Protein AF-A0A0N8GF11-F1 (afdb_monomer_lite)

Foldseek 3Di:
DVVLVVVLCVVLVDDPVLLLLLQQQACQQPVPPVDPDDGRDADALVSSCVSSVHDSVVSVVSVVVCVVSQQWDDDPHHIHGRPVVSNCSVVVVD

Organism: NCBI:txid665126

Sequence (94 aa):
MIKNFGKIRQQYDLDFDDVAILLACGRINFGSRKYQFSYVQAANVSSIADYIAMPRETVRRRLQILDTKRLMARVAHGYIVSDLAAWSCLTGNS

Structure (mmCIF, N/CA/C/O backbone):
data_AF-A0A0N8GF11-F1
#
_entry.id   AF-A0A0N8GF11-F1
#
loop_
_atom_site.group_PDB
_atom_site.id
_atom_site.type_symbol
_atom_site.label_atom_id
_atom_site.label_alt_id
_atom_site.label_comp_id
_atom_site.label_asym_id
_atom_site.label_entity_id
_atom_site.label_seq_id
_atom_site.pdbx_PDB_ins_code
_atom_site.Cartn_x
_atom_site.Cartn_y
_atom_site.Cartn_z
_atom_site.occupancy
_atom_site.B_iso_or_equiv
_atom_site.auth_seq_id
_atom_site.auth_comp_id
_atom_site.auth_asym_id
_atom_site.auth_atom_id
_atom_site.pdbx_PDB_model_num
ATOM 1 N N . MET A 1 1 ? -1.392 -12.310 13.981 1.00 53.19 1 MET A N 1
ATOM 2 C CA . MET A 1 1 ? -1.696 -11.892 12.594 1.00 53.19 1 MET A CA 1
ATOM 3 C C . MET A 1 1 ? -3.154 -11.441 12.419 1.00 53.19 1 MET A C 1
ATOM 5 O O . MET A 1 1 ? -3.356 -10.260 12.188 1.00 53.19 1 MET A O 1
ATOM 9 N N . ILE A 1 2 ? -4.175 -12.289 12.635 1.00 58.19 2 ILE A N 1
ATOM 10 C CA . ILE A 1 2 ? -5.601 -11.926 12.394 1.00 58.19 2 ILE A CA 1
ATOM 11 C C . ILE A 1 2 ? -6.118 -10.775 13.290 1.00 58.19 2 ILE A C 1
ATOM 13 O O . ILE A 1 2 ? -6.849 -9.907 12.821 1.00 58.19 2 ILE A O 1
ATOM 17 N N . LYS A 1 3 ? -5.711 -10.709 14.567 1.00 60.69 3 LYS A N 1
ATOM 18 C CA . LYS A 1 3 ? -6.165 -9.644 15.490 1.00 60.69 3 LYS A CA 1
ATOM 19 C C . LYS A 1 3 ? -5.683 -8.239 15.083 1.00 60.69 3 LYS A C 1
ATOM 21 O O . LYS A 1 3 ? -6.446 -7.284 15.186 1.00 60.69 3 LYS A O 1
ATOM 26 N N . ASN A 1 4 ? -4.456 -8.120 14.569 1.00 67.25 4 ASN A N 1
ATOM 27 C CA . ASN A 1 4 ? -3.897 -6.839 14.110 1.00 67.25 4 ASN A CA 1
ATOM 28 C C . ASN A 1 4 ? -4.538 -6.383 12.792 1.00 67.25 4 ASN A C 1
ATOM 30 O O . ASN A 1 4 ? -4.776 -5.193 12.603 1.00 67.25 4 ASN A O 1
ATOM 34 N N . PHE A 1 5 ? -4.889 -7.344 11.930 1.00 68.56 5 PHE A N 1
ATOM 35 C CA . PHE A 1 5 ? -5.628 -7.103 10.693 1.00 68.56 5 PHE A CA 1
ATOM 36 C C . PHE A 1 5 ? -6.984 -6.440 10.973 1.00 68.56 5 PHE A C 1
ATOM 38 O O . PHE A 1 5 ? -7.294 -5.398 10.403 1.00 68.56 5 PHE A O 1
ATOM 45 N N . GLY A 1 6 ? -7.764 -6.994 11.911 1.00 68.75 6 GLY A N 1
ATOM 46 C CA . GLY A 1 6 ? -9.055 -6.421 12.306 1.00 68.75 6 GLY A CA 1
ATOM 47 C C . GLY A 1 6 ? -8.937 -5.016 12.903 1.00 68.75 6 GLY A C 1
ATOM 48 O O . GLY A 1 6 ? -9.765 -4.157 12.609 1.00 68.75 6 GLY A O 1
ATOM 49 N N . LYS A 1 7 ? -7.877 -4.760 13.681 1.00 75.44 7 LYS A N 1
ATOM 50 C CA . LYS A 1 7 ? -7.648 -3.466 14.335 1.00 75.44 7 LYS A CA 1
ATOM 51 C C . LYS A 1 7 ? -7.392 -2.342 13.330 1.00 75.44 7 LYS A C 1
ATOM 53 O O . LYS A 1 7 ? -8.026 -1.300 13.424 1.00 75.44 7 LYS A O 1
ATOM 58 N N . ILE A 1 8 ? -6.513 -2.558 12.352 1.00 76.12 8 ILE A N 1
ATOM 59 C CA . ILE A 1 8 ? -6.207 -1.542 11.329 1.00 76.12 8 ILE A CA 1
ATOM 60 C C . ILE A 1 8 ? -7.389 -1.337 10.395 1.00 76.12 8 ILE A C 1
A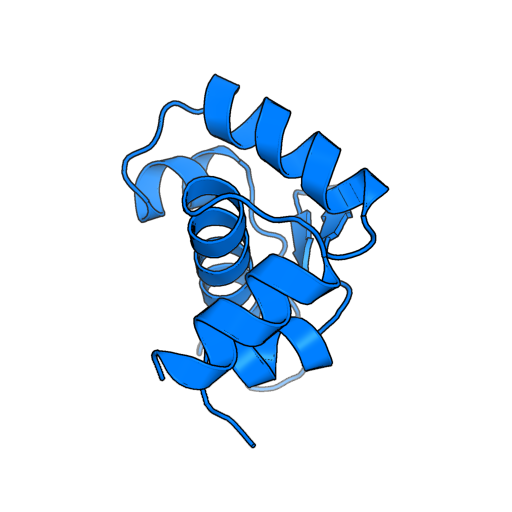TOM 62 O O . ILE A 1 8 ? -7.728 -0.200 10.072 1.00 76.12 8 ILE A O 1
ATOM 66 N N . ARG A 1 9 ? -8.058 -2.432 10.024 1.00 81.75 9 ARG A N 1
ATOM 67 C CA . ARG A 1 9 ? -9.277 -2.382 9.223 1.00 81.75 9 ARG A CA 1
ATOM 68 C C . ARG A 1 9 ? -10.336 -1.489 9.866 1.00 81.75 9 ARG A C 1
ATOM 70 O O . ARG A 1 9 ? -10.930 -0.672 9.180 1.00 81.75 9 ARG A O 1
ATOM 77 N N . GLN A 1 10 ? -10.537 -1.622 11.177 1.00 81.00 10 GLN A N 1
ATOM 78 C CA . GLN A 1 10 ? -11.505 -0.823 11.925 1.00 81.00 10 GLN A CA 1
ATOM 79 C C . GLN A 1 10 ? -11.020 0.612 12.179 1.00 81.00 10 GLN A C 1
ATOM 81 O O . GLN A 1 10 ? -11.812 1.541 12.100 1.00 81.00 10 GLN A O 1
ATOM 86 N N . GLN A 1 11 ? -9.729 0.804 12.462 1.00 84.19 11 GLN A N 1
ATOM 87 C CA . GLN A 1 11 ? -9.150 2.118 12.7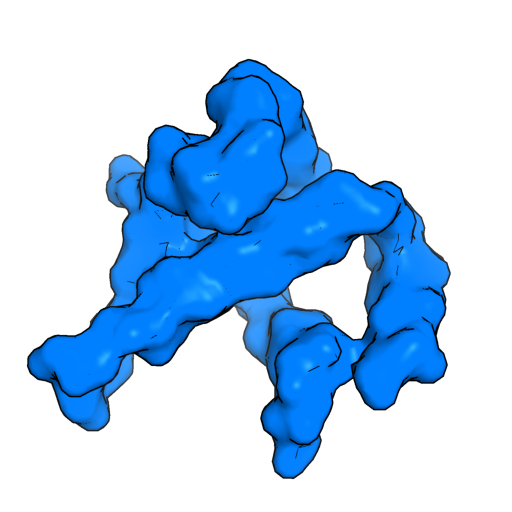63 1.00 84.19 11 GLN A CA 1
ATOM 88 C C . GLN A 1 11 ? -9.145 3.056 11.549 1.00 84.19 11 GLN A C 1
ATOM 90 O O . GLN A 1 11 ? -9.371 4.252 11.706 1.00 84.19 11 GLN A O 1
ATOM 95 N N . TYR A 1 12 ? -8.882 2.521 10.356 1.00 83.44 12 TYR A N 1
ATOM 96 C CA . TYR A 1 12 ? -8.778 3.306 9.123 1.00 83.44 12 TYR A CA 1
ATOM 97 C C . TYR A 1 12 ? -9.942 3.056 8.153 1.00 83.44 12 TYR A C 1
ATOM 99 O O . TYR A 1 12 ? -9.926 3.588 7.042 1.00 83.44 12 TYR A O 1
ATOM 107 N N . ASP A 1 13 ? -10.947 2.274 8.563 1.00 87.50 13 ASP A N 1
ATOM 108 C CA . ASP A 1 13 ? -12.117 1.903 7.757 1.00 87.50 13 ASP A CA 1
ATOM 109 C C . ASP A 1 13 ? -11.718 1.333 6.381 1.00 87.50 13 ASP A C 1
ATOM 111 O O . ASP A 1 13 ? -11.998 1.903 5.327 1.00 87.50 13 ASP A O 1
ATOM 115 N N . LEU A 1 14 ? -10.919 0.266 6.389 1.00 87.69 14 LEU A N 1
ATOM 116 C CA . LEU A 1 14 ? -10.355 -0.332 5.173 1.00 87.69 14 LEU A CA 1
ATOM 117 C C . LEU A 1 14 ? -11.140 -1.570 4.733 1.00 87.69 14 LEU A C 1
ATOM 119 O O . LEU A 1 14 ? -11.614 -2.352 5.561 1.00 87.69 14 LEU A O 1
ATOM 123 N N . ASP A 1 15 ? -11.203 -1.807 3.426 1.00 89.25 15 ASP A N 1
ATOM 124 C CA . ASP A 1 15 ? -11.624 -3.099 2.889 1.00 89.25 15 ASP A CA 1
ATOM 125 C C . ASP A 1 15 ? -10.457 -4.099 2.858 1.00 89.25 15 ASP A C 1
ATOM 127 O O . ASP A 1 15 ? -9.285 -3.748 3.016 1.00 89.25 15 ASP A O 1
ATOM 131 N N . PHE A 1 16 ? -10.763 -5.377 2.616 1.00 86.50 16 PHE A N 1
ATOM 132 C CA . PHE A 1 16 ? -9.733 -6.404 2.409 1.00 86.50 16 PHE A CA 1
ATOM 133 C C . PHE A 1 16 ? -8.789 -6.051 1.253 1.00 86.50 16 PHE A C 1
ATOM 135 O O . PHE A 1 16 ? -7.576 -6.222 1.381 1.00 86.50 16 PHE A O 1
ATOM 142 N N . ASP A 1 17 ? -9.339 -5.501 0.170 1.00 91.06 17 ASP A N 1
ATOM 143 C CA . ASP A 1 17 ? -8.578 -5.043 -0.993 1.00 91.06 17 ASP A CA 1
ATOM 144 C C . ASP A 1 17 ? -7.587 -3.934 -0.624 1.00 91.06 17 ASP A C 1
ATOM 146 O O . ASP A 1 17 ? -6.431 -3.959 -1.045 1.00 91.06 17 ASP A O 1
ATOM 150 N N . ASP A 1 18 ? -8.014 -2.984 0.209 1.00 91.56 18 ASP A N 1
ATOM 151 C CA . ASP A 1 18 ? -7.180 -1.870 0.658 1.00 91.56 18 ASP A CA 1
ATOM 152 C C . ASP A 1 18 ? -5.997 -2.366 1.492 1.00 91.56 18 ASP A C 1
ATOM 154 O O . ASP A 1 18 ? -4.859 -1.925 1.310 1.00 91.56 18 ASP A O 1
ATOM 158 N N . VAL A 1 19 ? -6.242 -3.337 2.376 1.00 89.94 19 VAL A N 1
ATOM 159 C CA . VAL A 1 19 ? -5.180 -3.947 3.180 1.00 89.94 19 VAL A CA 1
ATOM 160 C C . VAL A 1 19 ? -4.225 -4.766 2.306 1.00 89.94 19 VAL A C 1
ATOM 162 O O . VAL A 1 19 ? -3.012 -4.705 2.512 1.00 89.94 19 VAL A O 1
ATOM 165 N N . ALA A 1 20 ? -4.736 -5.495 1.310 1.00 91.56 20 ALA A N 1
ATOM 166 C CA . ALA A 1 20 ? -3.906 -6.237 0.362 1.00 91.56 20 ALA A CA 1
ATOM 167 C C . ALA A 1 20 ? -2.988 -5.300 -0.441 1.00 91.56 20 ALA A C 1
ATOM 169 O O . ALA A 1 20 ? -1.789 -5.562 -0.562 1.00 91.56 20 ALA A O 1
ATOM 170 N N . ILE A 1 21 ? -3.521 -4.171 -0.915 1.00 93.69 21 ILE A N 1
ATOM 171 C CA . ILE A 1 21 ? -2.758 -3.131 -1.615 1.00 93.69 21 ILE A CA 1
ATOM 172 C C . ILE A 1 21 ? -1.704 -2.507 -0.690 1.00 93.69 21 ILE A C 1
ATOM 174 O O . ILE A 1 21 ? -0.553 -2.345 -1.101 1.00 93.69 21 ILE A O 1
ATOM 178 N N . LEU A 1 22 ? -2.055 -2.210 0.566 1.00 91.12 22 LEU A N 1
ATOM 179 C CA . LEU A 1 22 ? -1.127 -1.678 1.570 1.00 91.12 22 LEU A CA 1
ATOM 180 C C . LEU A 1 22 ? 0.035 -2.626 1.862 1.00 91.12 22 LEU A C 1
ATOM 182 O O . LEU A 1 22 ? 1.196 -2.209 1.887 1.00 91.12 22 LEU A O 1
ATOM 186 N N . LEU A 1 23 ? -0.262 -3.914 2.009 1.00 89.38 23 LEU A N 1
ATOM 187 C CA . LEU A 1 23 ? 0.746 -4.948 2.198 1.00 89.38 23 LEU A CA 1
ATOM 188 C C . LEU A 1 23 ? 1.663 -5.084 0.983 1.00 89.38 23 LEU A C 1
ATOM 190 O O . LEU A 1 23 ? 2.884 -5.069 1.151 1.00 89.38 23 LEU A O 1
ATOM 194 N N . ALA A 1 24 ? 1.095 -5.186 -0.219 1.00 91.75 24 ALA A N 1
ATOM 195 C CA . ALA A 1 24 ? 1.849 -5.336 -1.459 1.00 91.75 24 ALA A CA 1
ATOM 196 C C . ALA A 1 24 ? 2.765 -4.137 -1.720 1.00 91.75 24 ALA A C 1
ATOM 198 O O . ALA A 1 24 ? 3.951 -4.315 -1.990 1.00 91.75 24 ALA A O 1
ATOM 199 N N . CYS A 1 25 ? 2.241 -2.919 -1.560 1.00 91.75 25 CYS A N 1
ATOM 200 C CA . CYS A 1 25 ? 3.004 -1.686 -1.714 1.00 91.75 25 CYS A CA 1
ATOM 201 C C . CYS A 1 25 ? 4.212 -1.664 -0.771 1.00 91.75 25 CYS A C 1
ATOM 203 O O . CYS A 1 25 ? 5.342 -1.547 -1.238 1.00 91.75 25 CYS A O 1
ATOM 205 N N . GLY A 1 26 ? 4.014 -1.899 0.531 1.00 89.25 26 GLY A N 1
ATOM 206 C CA . GLY A 1 26 ? 5.132 -1.921 1.474 1.00 89.25 26 GLY A CA 1
ATOM 207 C C . GLY A 1 26 ? 6.115 -3.068 1.214 1.00 89.25 26 GLY A C 1
ATOM 208 O O . GLY A 1 26 ? 7.327 -2.879 1.288 1.00 89.25 26 GLY A O 1
ATOM 209 N N . ARG A 1 27 ? 5.642 -4.254 0.810 1.00 87.69 27 ARG A N 1
ATOM 210 C CA . ARG A 1 27 ? 6.537 -5.354 0.409 1.00 87.69 27 ARG A CA 1
ATOM 211 C C . ARG A 1 27 ? 7.402 -4.985 -0.792 1.00 87.69 27 ARG A C 1
ATOM 213 O O . ARG A 1 27 ? 8.567 -5.360 -0.801 1.00 87.69 27 ARG A O 1
ATOM 220 N N . ILE A 1 28 ? 6.879 -4.246 -1.764 1.00 88.88 28 ILE A N 1
ATOM 221 C CA . ILE A 1 28 ? 7.663 -3.743 -2.900 1.00 88.88 28 ILE A CA 1
ATOM 222 C C . ILE A 1 28 ? 8.614 -2.630 -2.437 1.00 88.88 28 ILE A C 1
ATOM 224 O O . ILE A 1 28 ? 9.793 -2.652 -2.783 1.00 88.88 28 ILE A O 1
ATOM 228 N N . ASN A 1 29 ? 8.134 -1.709 -1.596 1.00 87.56 29 ASN A N 1
ATOM 229 C CA . ASN A 1 29 ? 8.914 -0.592 -1.067 1.00 87.56 29 ASN A CA 1
ATOM 230 C C . ASN A 1 29 ? 10.155 -1.034 -0.278 1.00 87.56 29 ASN A C 1
ATOM 232 O O . ASN A 1 29 ? 11.212 -0.421 -0.425 1.00 87.56 29 ASN A O 1
ATOM 236 N N . PHE A 1 30 ? 10.024 -2.088 0.536 1.00 81.38 30 PHE A N 1
ATOM 237 C CA . PHE A 1 30 ? 11.062 -2.566 1.463 1.00 81.38 30 PHE A CA 1
ATOM 238 C C . PHE A 1 30 ? 11.679 -3.919 1.065 1.00 81.38 30 PHE A C 1
ATOM 240 O O . PHE A 1 30 ? 12.614 -4.390 1.707 1.00 81.38 30 PHE A O 1
ATOM 247 N N . GLY A 1 31 ? 11.157 -4.583 0.031 1.00 70.31 31 GLY A N 1
ATOM 248 C CA . GLY A 1 31 ? 11.558 -5.940 -0.365 1.00 70.31 31 GLY A CA 1
ATOM 249 C C . GLY A 1 31 ? 12.793 -6.017 -1.257 1.00 70.31 31 GLY A C 1
ATOM 250 O O . GLY A 1 31 ? 13.358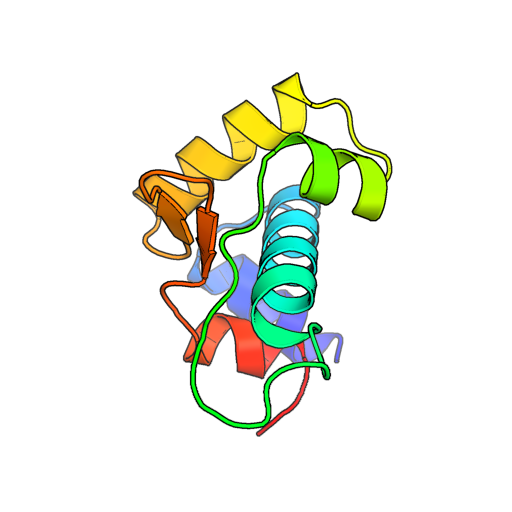 -7.103 -1.415 1.00 70.31 31 GLY A O 1
ATOM 251 N N . SER A 1 32 ? 13.253 -4.895 -1.815 1.00 57.78 32 SER A N 1
ATOM 252 C CA . SER A 1 32 ? 14.478 -4.846 -2.617 1.00 57.78 32 SER A CA 1
ATOM 253 C C . SER A 1 32 ? 15.717 -4.992 -1.724 1.00 57.78 32 SER A C 1
ATOM 255 O O . SER A 1 32 ? 16.404 -4.026 -1.410 1.00 57.78 32 SER A O 1
ATOM 257 N N . ARG A 1 33 ? 16.064 -6.241 -1.378 1.00 52.78 33 ARG A N 1
ATOM 258 C CA . ARG A 1 33 ? 17.308 -6.646 -0.680 1.00 52.78 33 ARG A CA 1
ATOM 259 C C . ARG A 1 33 ? 18.609 -6.215 -1.385 1.00 52.78 33 ARG A C 1
ATOM 261 O O . ARG A 1 33 ? 19.689 -6.507 -0.885 1.00 52.78 33 ARG A O 1
ATOM 268 N N . LYS A 1 34 ? 18.533 -5.563 -2.551 1.00 49.72 34 LYS A N 1
ATOM 269 C CA . LYS A 1 34 ? 19.697 -5.096 -3.317 1.00 49.72 34 LYS A CA 1
ATOM 270 C C . LYS A 1 34 ? 20.376 -3.860 -2.725 1.00 49.72 34 LYS A C 1
ATOM 272 O O . LYS A 1 34 ? 21.531 -3.629 -3.059 1.00 49.72 34 LYS A O 1
ATOM 277 N N . TYR A 1 35 ? 19.713 -3.098 -1.855 1.00 49.53 35 TYR A N 1
ATOM 278 C CA . TYR A 1 35 ? 20.303 -1.899 -1.260 1.00 49.53 35 TYR A CA 1
ATOM 279 C C . TYR A 1 35 ? 20.233 -1.971 0.263 1.00 49.53 35 TYR A C 1
ATOM 281 O O . TYR A 1 35 ? 19.172 -1.858 0.866 1.00 49.53 35 TYR A O 1
ATOM 289 N N . GLN A 1 36 ? 21.400 -2.168 0.877 1.00 47.59 36 GLN A N 1
ATOM 290 C CA . GLN A 1 36 ? 21.599 -2.282 2.325 1.00 47.59 36 GLN A CA 1
ATOM 291 C C .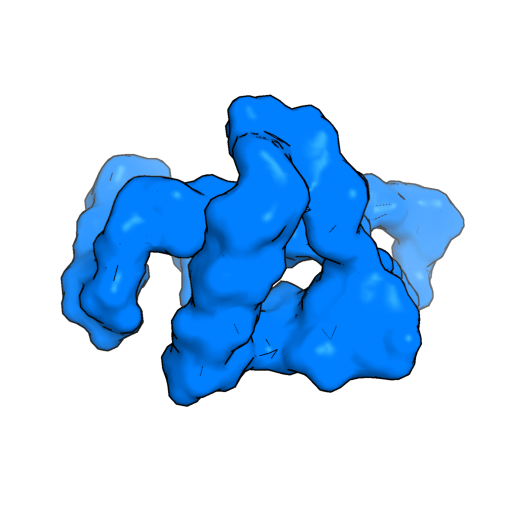 GLN A 1 36 ? 21.409 -0.938 3.063 1.00 47.59 36 GLN A C 1
ATOM 293 O O . GLN A 1 36 ? 21.437 -0.900 4.288 1.00 47.59 36 GLN A O 1
ATOM 298 N N . PHE A 1 37 ? 21.174 0.154 2.324 1.00 45.66 37 PHE A N 1
ATOM 299 C CA . PHE A 1 37 ? 20.986 1.502 2.853 1.00 45.66 37 PHE A CA 1
ATOM 300 C C . PHE A 1 37 ? 19.791 2.203 2.177 1.00 45.66 37 PHE A C 1
ATOM 302 O O . PHE A 1 37 ? 19.837 2.573 1.007 1.00 45.66 37 PHE A O 1
ATOM 309 N N . SER A 1 38 ? 18.720 2.383 2.952 1.00 51.72 38 SER A N 1
ATOM 310 C CA . SER A 1 38 ? 17.825 3.556 2.974 1.00 51.72 38 SER A CA 1
ATOM 311 C C . SER A 1 38 ? 17.032 3.998 1.731 1.00 51.72 38 SER A C 1
ATOM 313 O O . SER A 1 38 ? 16.351 5.018 1.821 1.00 51.72 38 SER A O 1
ATOM 315 N N . TYR A 1 39 ? 17.033 3.282 0.605 1.00 56.50 39 TYR A N 1
ATOM 316 C CA . TYR A 1 39 ? 16.210 3.672 -0.550 1.00 56.50 39 TYR A CA 1
ATOM 317 C C . TYR A 1 39 ? 14.883 2.913 -0.599 1.00 56.50 39 TYR A C 1
ATOM 319 O O . TYR A 1 39 ? 14.810 1.770 -1.047 1.00 56.50 39 TYR A O 1
ATOM 327 N N . VAL A 1 40 ? 13.815 3.583 -0.154 1.00 68.94 40 VAL A N 1
ATOM 328 C CA . VAL A 1 40 ? 12.430 3.140 -0.359 1.00 68.94 40 VAL A CA 1
ATOM 329 C C . VAL A 1 40 ? 12.135 3.174 -1.857 1.00 68.94 40 VAL A C 1
ATOM 331 O O . VAL A 1 40 ? 12.116 4.242 -2.471 1.00 68.94 40 VAL A O 1
ATOM 334 N N . GLN A 1 41 ? 11.910 2.011 -2.466 1.00 82.25 41 GLN A N 1
ATOM 335 C CA . GLN A 1 41 ? 11.576 1.938 -3.886 1.00 82.25 41 GLN A CA 1
ATOM 336 C C . GLN A 1 41 ? 10.084 2.213 -4.081 1.00 82.25 41 GLN A C 1
ATOM 338 O O . GLN A 1 41 ? 9.249 1.420 -3.654 1.00 82.25 41 GLN A O 1
ATOM 343 N N . ALA A 1 42 ? 9.727 3.312 -4.746 1.00 88.25 42 ALA A N 1
ATOM 344 C CA . ALA A 1 42 ? 8.329 3.595 -5.060 1.00 88.25 42 ALA A CA 1
ATOM 345 C C . ALA A 1 42 ? 7.697 2.435 -5.851 1.00 88.25 42 ALA A C 1
ATOM 347 O O . ALA A 1 42 ? 8.241 1.977 -6.857 1.00 88.25 42 ALA A O 1
ATOM 348 N N . ALA A 1 43 ? 6.539 1.965 -5.393 1.00 90.94 43 ALA A N 1
ATOM 349 C CA . ALA A 1 43 ? 5.792 0.896 -6.031 1.00 90.94 43 ALA A CA 1
ATOM 350 C C . ALA A 1 43 ? 4.871 1.497 -7.098 1.00 90.94 43 ALA A C 1
ATOM 352 O O . ALA A 1 43 ? 4.004 2.320 -6.800 1.00 90.94 43 ALA A O 1
ATOM 353 N N . ASN A 1 44 ? 5.058 1.117 -8.359 1.00 93.31 44 ASN A N 1
ATOM 354 C CA . ASN A 1 44 ? 4.149 1.542 -9.420 1.00 93.31 44 ASN A CA 1
ATOM 355 C C . ASN A 1 44 ? 2.862 0.691 -9.410 1.00 93.31 44 ASN A C 1
ATOM 357 O O . ASN A 1 44 ? 2.841 -0.433 -8.904 1.00 93.31 44 ASN A O 1
ATOM 361 N N . VAL A 1 45 ? 1.788 1.229 -9.994 1.00 94.19 45 VAL A N 1
ATOM 362 C CA . VAL A 1 45 ? 0.457 0.592 -10.008 1.00 94.19 45 VAL A CA 1
ATOM 363 C C . VAL A 1 45 ? 0.492 -0.792 -10.655 1.00 94.19 45 VAL A C 1
ATOM 365 O O . VAL A 1 45 ? -0.153 -1.704 -10.148 1.00 94.19 45 VAL A O 1
ATOM 368 N N . SER A 1 46 ? 1.249 -0.962 -11.742 1.00 94.19 46 SER A N 1
ATOM 369 C CA . SER A 1 46 ? 1.364 -2.246 -12.438 1.00 94.19 46 SER A CA 1
ATOM 370 C C . SER A 1 46 ? 1.986 -3.310 -11.538 1.00 94.19 46 SER A C 1
ATOM 372 O O . SER A 1 46 ? 1.401 -4.368 -11.373 1.00 94.19 46 SER A O 1
ATOM 374 N N . SER A 1 47 ? 3.104 -3.006 -10.875 1.00 92.56 47 SER A N 1
ATOM 375 C CA . SER A 1 47 ? 3.770 -3.940 -9.964 1.00 92.56 47 SER A CA 1
ATOM 376 C C . SER A 1 47 ? 2.889 -4.328 -8.779 1.00 92.56 47 SER A C 1
ATOM 378 O O . SER A 1 47 ? 2.908 -5.483 -8.369 1.00 92.56 47 SER A O 1
ATOM 380 N N . ILE A 1 48 ? 2.098 -3.392 -8.244 1.00 93.88 48 ILE A N 1
ATOM 381 C CA . ILE A 1 48 ? 1.134 -3.697 -7.179 1.00 93.88 48 ILE A CA 1
ATOM 382 C C . ILE A 1 48 ? 0.036 -4.617 -7.721 1.00 93.88 48 ILE A C 1
ATOM 384 O O . ILE A 1 48 ? -0.219 -5.660 -7.131 1.00 93.88 48 ILE A O 1
ATOM 388 N N . ALA A 1 49 ? -0.575 -4.255 -8.851 1.00 95.75 49 ALA A N 1
ATOM 389 C CA . ALA A 1 49 ? -1.636 -5.022 -9.499 1.00 95.75 49 ALA A CA 1
ATOM 390 C C . ALA A 1 49 ? -1.215 -6.458 -9.824 1.00 95.75 49 ALA A C 1
ATOM 392 O O . ALA A 1 49 ? -1.949 -7.393 -9.507 1.00 95.75 49 ALA A O 1
ATOM 393 N N . ASP A 1 50 ? -0.016 -6.626 -10.380 1.00 94.69 50 ASP A N 1
ATOM 394 C CA . ASP A 1 50 ? 0.547 -7.932 -10.708 1.00 94.69 50 ASP A CA 1
ATOM 395 C C . ASP A 1 50 ? 0.825 -8.750 -9.430 1.00 94.69 50 ASP A C 1
ATOM 397 O O . ASP A 1 50 ? 0.572 -9.951 -9.402 1.00 94.69 50 ASP A O 1
ATOM 401 N N . TYR A 1 51 ? 1.272 -8.107 -8.342 1.00 92.44 51 TYR A N 1
ATOM 402 C CA . TYR A 1 51 ? 1.569 -8.780 -7.070 1.00 92.44 51 TYR A CA 1
ATOM 403 C C . TYR A 1 51 ? 0.324 -9.366 -6.389 1.00 92.44 51 TYR A C 1
ATOM 405 O O . TYR A 1 51 ? 0.391 -10.455 -5.823 1.00 92.44 51 TYR A O 1
ATOM 413 N N . ILE A 1 52 ? -0.805 -8.652 -6.421 1.00 94.19 52 ILE A N 1
ATOM 414 C CA . ILE A 1 52 ? -2.064 -9.092 -5.788 1.00 94.19 52 ILE A CA 1
ATOM 415 C C . ILE A 1 52 ? -3.079 -9.670 -6.781 1.00 94.19 52 ILE A C 1
ATOM 417 O O . ILE A 1 52 ? -4.222 -9.908 -6.400 1.00 94.19 52 ILE A O 1
ATOM 421 N N . ALA A 1 53 ? -2.681 -9.873 -8.043 1.00 94.81 53 ALA A N 1
ATOM 422 C CA . ALA A 1 53 ? -3.540 -10.349 -9.128 1.00 94.81 53 ALA A CA 1
ATOM 423 C C . ALA A 1 53 ? -4.873 -9.574 -9.240 1.00 94.81 53 ALA A C 1
ATOM 425 O O . ALA A 1 53 ? -5.946 -10.158 -9.397 1.00 94.81 53 ALA A O 1
ATOM 426 N N . MET A 1 54 ? -4.807 -8.241 -9.154 1.00 94.62 54 MET A N 1
ATOM 427 C CA . MET A 1 54 ? -5.971 -7.348 -9.184 1.00 94.62 54 MET A CA 1
ATOM 428 C C . MET A 1 54 ? -5.941 -6.444 -10.426 1.00 94.62 54 MET A C 1
ATOM 430 O O . MET A 1 54 ? -4.865 -6.003 -10.829 1.00 94.62 54 MET A O 1
ATOM 434 N N . PRO A 1 55 ? -7.094 -6.087 -11.029 1.00 96.25 55 PRO A N 1
ATOM 435 C CA . PRO A 1 55 ? -7.121 -5.149 -12.148 1.00 96.25 55 PRO A CA 1
ATOM 436 C C . PRO A 1 55 ? -6.484 -3.796 -11.804 1.00 96.25 55 PRO A C 1
ATOM 438 O O . PRO A 1 55 ? -6.787 -3.193 -10.772 1.00 96.25 55 PRO A O 1
ATOM 441 N N . ARG A 1 56 ? -5.650 -3.273 -12.712 1.00 94.56 56 ARG A N 1
ATOM 442 C CA . ARG A 1 56 ? -4.907 -2.010 -12.520 1.00 94.56 56 ARG A CA 1
ATOM 443 C C . ARG A 1 56 ? -5.810 -0.822 -12.194 1.00 94.56 56 ARG A C 1
ATOM 445 O O . ARG A 1 56 ? -5.458 -0.018 -11.339 1.00 94.56 56 ARG A O 1
ATOM 452 N N . GLU A 1 57 ? -6.976 -0.724 -12.832 1.00 96.00 57 GLU A N 1
ATOM 453 C CA . GLU A 1 57 ? -7.938 0.351 -12.554 1.00 96.00 57 GLU A CA 1
ATOM 454 C C . GLU A 1 57 ? -8.525 0.261 -11.140 1.00 96.00 57 GLU A C 1
ATOM 456 O O . GLU A 1 57 ? -8.680 1.287 -10.474 1.00 96.00 57 GLU A O 1
ATOM 461 N N . THR A 1 58 ? -8.784 -0.953 -10.644 1.00 94.31 58 THR A N 1
ATOM 462 C CA . THR A 1 58 ? -9.217 -1.174 -9.258 1.00 94.31 58 THR A CA 1
ATOM 463 C C . THR A 1 58 ? -8.125 -0.732 -8.293 1.00 94.31 58 THR A C 1
ATOM 465 O O . THR A 1 58 ? -8.386 0.083 -7.409 1.00 94.31 58 THR A O 1
ATOM 468 N N . VAL A 1 59 ? -6.885 -1.175 -8.520 1.00 95.69 59 VAL A N 1
ATOM 469 C CA . VAL A 1 59 ? -5.728 -0.767 -7.712 1.00 95.69 59 VAL A CA 1
ATOM 470 C C . VAL A 1 59 ? -5.561 0.750 -7.728 1.00 95.69 59 VAL A C 1
ATOM 472 O O . VAL A 1 59 ? -5.399 1.358 -6.677 1.00 95.69 59 VAL A O 1
ATOM 475 N N . ARG A 1 60 ? -5.677 1.394 -8.893 1.00 94.81 60 ARG A N 1
ATOM 476 C CA . ARG A 1 60 ? -5.565 2.851 -9.030 1.00 94.81 60 ARG A CA 1
ATOM 477 C C . ARG A 1 60 ? -6.612 3.596 -8.200 1.00 94.81 60 ARG A C 1
ATOM 479 O O . ARG A 1 60 ? -6.250 4.528 -7.486 1.00 94.81 60 ARG A O 1
ATOM 486 N N . ARG A 1 61 ? -7.887 3.187 -8.259 1.00 95.00 61 ARG A N 1
ATOM 487 C CA . ARG A 1 61 ? -8.962 3.803 -7.453 1.00 95.00 61 ARG A CA 1
ATOM 488 C C . ARG A 1 61 ? -8.725 3.609 -5.957 1.00 95.00 61 ARG A C 1
ATOM 490 O O . ARG A 1 61 ? -8.861 4.558 -5.192 1.00 95.00 61 ARG A O 1
ATOM 497 N N . ARG A 1 62 ? -8.333 2.404 -5.540 1.00 94.75 62 ARG A N 1
ATOM 498 C CA . ARG A 1 62 ? -8.062 2.085 -4.130 1.00 94.75 62 ARG A CA 1
ATOM 499 C C . ARG A 1 62 ? -6.823 2.813 -3.591 1.00 94.75 62 ARG A C 1
ATOM 501 O O . ARG A 1 62 ? -6.866 3.351 -2.492 1.00 94.75 62 ARG A O 1
ATOM 508 N N . LEU A 1 63 ? -5.764 2.959 -4.389 1.00 94.50 63 LEU A N 1
ATOM 509 C CA . LEU A 1 63 ? -4.581 3.755 -4.032 1.00 94.50 63 LEU A CA 1
ATOM 510 C C . LEU A 1 63 ? -4.913 5.231 -3.787 1.00 94.50 63 LEU A C 1
ATOM 512 O O . LEU A 1 63 ? -4.362 5.829 -2.872 1.00 94.50 63 LEU A O 1
ATOM 516 N N . GLN A 1 64 ? -5.826 5.817 -4.568 1.00 92.94 64 GLN A N 1
ATOM 517 C CA . GLN A 1 64 ? -6.299 7.184 -4.320 1.00 92.94 64 GLN A CA 1
ATOM 518 C C . GLN A 1 64 ? -7.032 7.291 -2.977 1.00 92.94 64 GLN A C 1
ATOM 520 O O . GLN A 1 64 ? -6.811 8.241 -2.236 1.00 92.94 64 GLN A O 1
ATOM 525 N N . ILE A 1 65 ? -7.857 6.301 -2.629 1.00 91.81 65 ILE A N 1
ATOM 526 C CA . ILE A 1 65 ? -8.531 6.254 -1.324 1.00 91.81 65 ILE A CA 1
ATOM 527 C C . ILE A 1 65 ? -7.492 6.140 -0.197 1.00 91.81 65 ILE A C 1
ATOM 529 O O . ILE A 1 65 ? -7.536 6.907 0.763 1.00 91.81 65 ILE A O 1
ATOM 533 N N . LEU A 1 66 ? -6.511 5.246 -0.326 1.00 91.94 66 LEU A N 1
ATOM 534 C CA . LEU A 1 66 ? -5.440 5.068 0.662 1.00 91.94 66 LEU A CA 1
ATOM 535 C C . LEU A 1 66 ? -4.560 6.318 0.838 1.00 91.94 66 LEU A C 1
ATOM 537 O O . LEU A 1 66 ? -4.128 6.605 1.957 1.00 91.94 66 LEU A O 1
ATOM 541 N N . ASP A 1 67 ? -4.340 7.078 -0.235 1.00 92.31 67 ASP A N 1
ATOM 542 C CA . ASP A 1 67 ? -3.651 8.374 -0.215 1.00 92.31 67 ASP A CA 1
ATOM 543 C C . ASP A 1 67 ? -4.461 9.425 0.563 1.00 92.31 67 ASP A C 1
ATOM 545 O O . ASP A 1 67 ? -3.937 10.056 1.483 1.00 92.31 67 ASP A O 1
ATOM 549 N N . THR A 1 68 ? -5.780 9.519 0.331 1.00 91.50 68 THR A N 1
ATOM 550 C CA . THR A 1 68 ? -6.652 10.412 1.127 1.00 91.50 68 THR A CA 1
ATOM 551 C C . THR A 1 68 ? -6.681 10.048 2.614 1.00 91.50 68 THR A C 1
ATOM 553 O O . THR A 1 68 ? -6.802 10.928 3.467 1.00 91.50 68 THR A O 1
ATOM 556 N N . LYS A 1 69 ? -6.505 8.761 2.938 1.00 90.56 69 LYS A N 1
ATOM 557 C CA . LYS A 1 69 ? -6.410 8.242 4.310 1.00 90.56 69 LYS A CA 1
ATOM 558 C C . LYS A 1 69 ? -5.008 8.386 4.920 1.00 90.56 69 LYS A C 1
ATOM 560 O O . LYS A 1 69 ? -4.805 7.957 6.052 1.00 90.56 69 LYS A O 1
ATOM 565 N N . ARG A 1 70 ? -4.050 8.990 4.200 1.00 91.25 70 ARG A N 1
ATOM 566 C CA . ARG A 1 70 ? -2.642 9.191 4.605 1.00 91.25 70 ARG A CA 1
ATOM 567 C C . ARG A 1 70 ? -1.878 7.903 4.934 1.00 91.25 70 ARG A C 1
ATOM 569 O O . ARG A 1 70 ? -0.852 7.944 5.607 1.00 91.25 70 ARG A O 1
ATOM 576 N N . LEU A 1 71 ? -2.354 6.760 4.446 1.00 90.00 71 LEU A N 1
ATOM 577 C CA . LEU A 1 71 ? -1.665 5.473 4.593 1.00 90.00 71 LEU A CA 1
ATOM 578 C C . LEU A 1 71 ? -0.593 5.287 3.518 1.00 90.00 71 LEU A C 1
ATOM 580 O O . LEU A 1 71 ? 0.391 4.571 3.716 1.00 90.00 71 LEU A O 1
ATOM 584 N N . MET A 1 72 ? -0.775 5.961 2.387 1.00 92.00 72 MET A N 1
ATOM 585 C CA . MET A 1 72 ? 0.170 6.012 1.285 1.00 92.00 72 MET A CA 1
ATOM 586 C C . MET A 1 72 ? 0.394 7.446 0.840 1.00 92.00 72 MET A C 1
ATOM 588 O O . MET A 1 72 ? -0.454 8.305 1.061 1.00 92.00 72 MET A O 1
ATOM 592 N N . ALA A 1 73 ? 1.514 7.665 0.164 1.00 91.50 73 ALA A N 1
ATOM 593 C CA . ALA A 1 73 ? 1.788 8.897 -0.546 1.00 91.50 73 ALA A CA 1
ATOM 594 C C . ALA A 1 73 ? 2.141 8.577 -1.988 1.00 91.50 73 ALA A C 1
ATOM 596 O O . ALA A 1 73 ? 2.987 7.719 -2.278 1.00 91.50 73 ALA A O 1
ATOM 597 N N . ARG A 1 74 ? 1.525 9.321 -2.900 1.00 91.25 74 ARG A N 1
ATOM 598 C CA . ARG A 1 74 ? 1.975 9.383 -4.284 1.00 91.25 74 ARG A CA 1
ATOM 599 C C . ARG A 1 74 ? 3.287 10.165 -4.386 1.00 91.25 74 ARG A C 1
ATOM 601 O O . ARG A 1 74 ? 3.384 11.308 -3.952 1.00 91.25 74 ARG A O 1
ATOM 608 N N . VAL A 1 75 ? 4.279 9.565 -5.034 1.00 88.62 75 VAL A N 1
ATOM 609 C CA . VAL A 1 75 ? 5.568 10.179 -5.383 1.00 88.62 75 VAL A CA 1
ATOM 610 C C . VAL A 1 75 ? 5.771 10.155 -6.900 1.00 88.62 75 VAL A C 1
ATOM 612 O O . VAL A 1 75 ? 5.010 9.514 -7.626 1.00 88.62 75 VAL A O 1
ATOM 615 N N . ALA A 1 76 ? 6.805 10.839 -7.401 1.00 80.75 76 ALA A N 1
ATOM 616 C CA . ALA A 1 76 ? 7.046 11.019 -8.839 1.00 80.75 76 ALA A CA 1
ATOM 617 C C . ALA A 1 76 ? 7.027 9.709 -9.660 1.00 80.75 76 ALA A C 1
ATOM 619 O O . ALA A 1 76 ? 6.593 9.712 -10.809 1.00 80.75 76 ALA A O 1
ATOM 620 N N . HIS A 1 77 ? 7.440 8.585 -9.063 1.00 81.69 77 HIS A N 1
ATOM 621 C CA . HIS A 1 77 ? 7.568 7.292 -9.747 1.00 81.69 77 HIS A CA 1
ATOM 622 C C . HIS A 1 77 ? 6.651 6.181 -9.207 1.00 81.69 77 HIS A C 1
ATOM 624 O O . HIS A 1 77 ? 6.833 5.017 -9.560 1.00 81.69 77 HIS A O 1
ATOM 630 N N . GLY A 1 78 ? 5.660 6.501 -8.368 1.00 90.56 78 GLY A N 1
ATOM 631 C CA . GLY A 1 78 ? 4.740 5.494 -7.834 1.00 90.56 78 GLY A CA 1
ATOM 632 C C . GLY A 1 78 ? 4.152 5.869 -6.483 1.00 90.56 78 GLY A C 1
ATOM 633 O O . GLY A 1 78 ? 3.862 7.032 -6.223 1.00 90.56 78 GLY A O 1
ATOM 634 N N . TYR A 1 79 ? 3.979 4.866 -5.632 1.00 92.94 79 TYR A N 1
ATOM 635 C CA . TYR A 1 79 ? 3.417 4.992 -4.297 1.00 92.94 79 TYR A CA 1
ATOM 636 C C . TYR A 1 79 ? 4.388 4.451 -3.255 1.00 92.94 79 TYR A C 1
ATOM 638 O O . TYR A 1 79 ? 5.094 3.462 -3.483 1.00 92.94 79 TYR A O 1
ATOM 646 N N . ILE A 1 80 ? 4.415 5.112 -2.105 1.00 91.88 80 ILE A N 1
ATOM 647 C CA . ILE A 1 80 ? 5.122 4.644 -0.918 1.00 91.88 80 ILE A CA 1
ATOM 648 C C . ILE A 1 80 ? 4.147 4.529 0.246 1.00 91.88 80 ILE A C 1
ATOM 650 O O . ILE A 1 80 ? 3.183 5.291 0.333 1.00 91.88 80 ILE A O 1
ATOM 654 N N . VAL A 1 81 ? 4.405 3.593 1.151 1.00 91.19 81 VAL A N 1
ATOM 655 C CA . VAL A 1 81 ? 3.739 3.556 2.454 1.00 91.19 81 VAL A CA 1
ATOM 656 C C . VAL A 1 81 ? 4.173 4.777 3.266 1.00 91.19 81 VAL A C 1
ATOM 658 O O . VAL A 1 81 ? 5.365 4.978 3.496 1.00 91.19 81 VAL A O 1
ATOM 661 N N . SER A 1 82 ? 3.206 5.583 3.703 1.00 89.19 82 SER A N 1
ATOM 662 C CA . SER A 1 82 ? 3.453 6.775 4.527 1.00 89.19 82 SER A CA 1
ATOM 663 C C . SER A 1 82 ? 3.382 6.475 6.017 1.00 89.19 82 SER A C 1
ATOM 665 O O . SER A 1 82 ? 4.168 7.019 6.788 1.00 89.19 82 SER A O 1
ATOM 667 N N . ASP A 1 83 ? 2.471 5.590 6.421 1.00 86.44 83 ASP A N 1
ATOM 668 C CA . ASP A 1 83 ? 2.320 5.164 7.811 1.00 86.44 83 ASP A CA 1
ATOM 669 C C . ASP A 1 83 ? 2.985 3.795 8.017 1.00 86.44 83 ASP A C 1
ATOM 671 O O . ASP A 1 83 ? 2.381 2.729 7.855 1.00 86.44 83 ASP A O 1
ATOM 675 N N . LEU A 1 84 ? 4.277 3.829 8.355 1.00 81.62 84 LEU A N 1
ATOM 676 C CA . LEU A 1 84 ? 5.058 2.619 8.622 1.00 81.62 84 LEU A CA 1
ATOM 677 C C . LEU A 1 84 ? 4.581 1.886 9.875 1.00 81.62 84 LEU A C 1
ATOM 679 O O . LEU A 1 84 ? 4.717 0.669 9.938 1.00 81.62 84 LEU A O 1
ATOM 683 N N . ALA A 1 85 ? 4.014 2.588 10.858 1.00 81.12 85 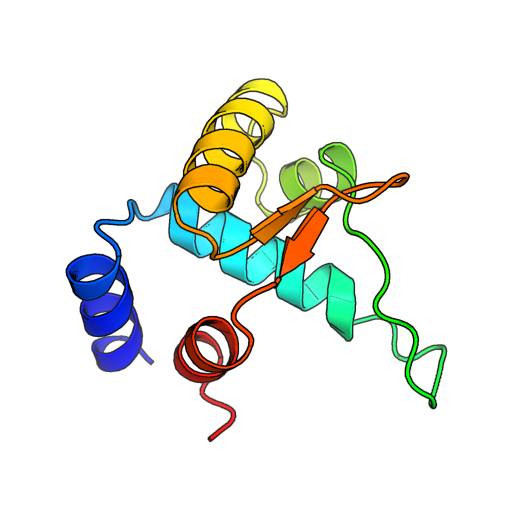ALA A N 1
ATOM 684 C CA . ALA A 1 85 ? 3.510 1.958 12.073 1.00 81.12 85 ALA A CA 1
ATOM 685 C C . ALA A 1 85 ? 2.270 1.110 11.762 1.00 81.12 85 ALA A C 1
ATOM 687 O O . ALA A 1 85 ? 2.182 -0.044 12.196 1.00 81.12 85 ALA A O 1
ATOM 688 N N . ALA A 1 86 ? 1.355 1.641 10.944 1.00 81.88 86 ALA A N 1
ATOM 689 C CA . ALA A 1 86 ? 0.221 0.886 10.428 1.00 81.88 86 ALA A CA 1
ATOM 690 C C . ALA A 1 86 ? 0.696 -0.334 9.624 1.00 81.88 86 ALA A C 1
ATOM 692 O O . ALA A 1 86 ? 0.244 -1.453 9.861 1.00 81.88 86 ALA A O 1
ATOM 693 N N . TRP A 1 87 ? 1.666 -0.165 8.725 1.00 85.06 87 TRP A N 1
ATOM 694 C CA . TRP A 1 87 ? 2.166 -1.283 7.925 1.00 85.06 87 TRP A CA 1
ATO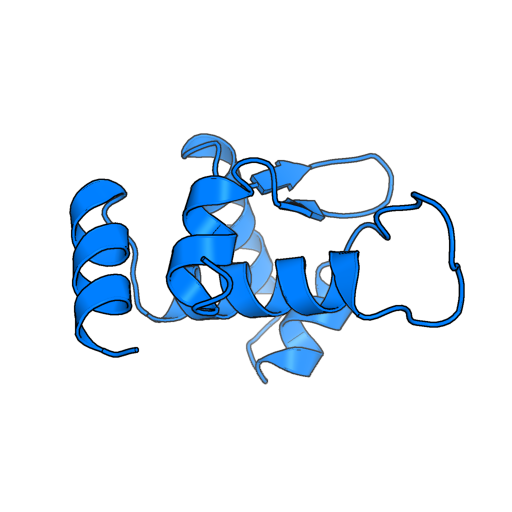M 695 C C . TRP A 1 87 ? 2.897 -2.356 8.752 1.00 85.06 87 TRP A C 1
ATOM 697 O O . TRP A 1 87 ? 2.596 -3.542 8.612 1.00 85.06 87 TRP A O 1
ATOM 707 N N . SER A 1 88 ? 3.786 -1.971 9.669 1.00 78.56 88 SER A N 1
ATOM 708 C CA . SER A 1 88 ? 4.509 -2.904 10.548 1.00 78.56 88 SER A CA 1
ATOM 709 C C . SER A 1 88 ? 3.569 -3.699 11.456 1.00 78.56 88 SER A C 1
ATOM 711 O O . SER A 1 88 ? 3.765 -4.896 11.684 1.00 78.56 88 SER A O 1
ATOM 713 N N . CYS A 1 89 ? 2.484 -3.073 11.915 1.00 79.94 89 CYS A N 1
ATOM 714 C CA . CYS A 1 89 ? 1.450 -3.747 12.691 1.00 79.94 89 CYS A CA 1
ATOM 715 C C . CYS A 1 89 ? 0.724 -4.842 11.873 1.00 79.94 89 CYS A C 1
ATOM 717 O O . CYS A 1 89 ? 0.362 -5.882 12.441 1.00 79.94 89 CYS A O 1
ATOM 719 N N . LEU A 1 90 ? 0.586 -4.673 10.547 1.00 77.12 90 LEU A N 1
ATOM 720 C CA . LEU A 1 90 ? 0.073 -5.712 9.638 1.00 77.12 90 LEU A CA 1
ATOM 721 C C . LEU A 1 90 ? 1.071 -6.854 9.423 1.00 77.12 90 LEU A C 1
ATOM 723 O O . LEU A 1 90 ? 0.659 -8.013 9.347 1.00 77.12 90 LEU A O 1
ATOM 727 N N . THR A 1 91 ? 2.369 -6.555 9.321 1.00 74.44 91 THR A N 1
ATOM 728 C CA . THR A 1 91 ? 3.399 -7.572 9.050 1.00 74.44 91 THR A CA 1
ATOM 729 C C . THR A 1 91 ? 3.881 -8.307 10.299 1.00 74.44 91 THR A C 1
ATOM 731 O O . THR A 1 91 ? 4.545 -9.332 10.165 1.00 74.44 91 THR A O 1
ATOM 734 N N . GLY A 1 92 ? 3.526 -7.834 11.499 1.00 65.19 92 GLY A N 1
ATOM 735 C CA . GLY A 1 92 ? 3.941 -8.434 12.771 1.00 65.19 92 GLY A CA 1
ATOM 736 C C . GLY A 1 92 ? 5.402 -8.165 13.135 1.00 65.19 92 GLY A C 1
ATOM 737 O O . GLY A 1 92 ? 5.930 -8.834 14.017 1.00 65.19 92 GLY A O 1
ATOM 738 N N . ASN A 1 93 ? 6.037 -7.201 12.463 1.00 55.53 93 ASN A N 1
ATOM 739 C CA . ASN A 1 93 ? 7.356 -6.701 12.834 1.00 55.53 93 ASN A CA 1
ATOM 740 C C . ASN A 1 93 ? 7.148 -5.636 13.919 1.00 55.53 93 ASN A C 1
ATOM 742 O O . ASN A 1 93 ? 7.058 -4.449 13.606 1.00 55.53 93 ASN A O 1
ATOM 746 N N . SER A 1 94 ? 6.956 -6.086 15.158 1.00 46.88 94 SER A N 1
ATOM 747 C CA . SER A 1 94 ? 6.966 -5.235 16.353 1.00 46.88 94 SER A CA 1
ATOM 748 C C . SER A 1 94 ? 8.366 -5.158 16.939 1.00 46.88 94 SER A C 1
ATOM 750 O O . SER A 1 94 ? 9.042 -6.212 16.936 1.00 46.88 94 SER A O 1
#

Secondary structure (DSSP, 8-state):
-HHHHHHHHHHHT--HHHHHHHHHHHHHHHH-TT-SS----PBPHHHHHHHTT--HHHHHHHHHHHHHTTSEEEETTEEEES-HHHHHHHHT--

Radius of gyration: 12.51 Å; chains: 1; bounding box: 34×23×29 Å

pLDDT: mean 82.73, std 14.06, range [45.66, 96.25]